Protein AF-A0A093QH34-F1 (afdb_monomer_lite)

Sequence (156 aa):
NEIHIEPLSSGILCSQVDSSHKNSSKRPRKCEDSFHLFHSAFKRQLVSKRAKLHSSPPGPGTRVDQERMTEFKKLQKKLSSLKNCCCKNQKYNVLVTVVHPCHIKEIQVKTRPKSPCKVPVATIVVIDQSETERKVVLWRGAAFWSLTVFPGDVVL

Foldseek 3Di:
DDDDDDDDPDPDDPDDDDDDDDDDDDDDDDDDDDDDDDDDDDPDPPDPPPPPPPDDDPDPDPPPPVVVVVVVVVVVVQADAPVPPDDPPDDGHHKWFWQAWFDKDWDFDPDDDPDTDTKIKIWTWIAHPVRDIDIDIQIHPRNCVSVVHGGGDIDD

Organism: NCBI:txid328815

pLDDT: mean 73.88, std 22.24, range [32.16, 98.38]

InterPro domains:
  IPR029715 Shieldin complex subunit 2 [PTHR14495] (1-156)
  IPR049507 Shieldin complex subunit 2, first OB fold domain [PF21669] (72-156)

Structure (mmCIF, N/CA/C/O backbone):
data_AF-A0A093QH34-F1
#
_entry.id   AF-A0A093QH34-F1
#
loop_
_atom_site.group_PDB
_atom_site.id
_atom_site.type_symbol
_atom_site.label_atom_id
_atom_site.label_alt_id
_atom_site.label_comp_id
_atom_site.label_asym_id
_atom_site.label_entity_id
_atom_site.label_seq_id
_atom_site.pdbx_PDB_ins_code
_atom_site.Cartn_x
_atom_site.Cartn_y
_atom_site.Cartn_z
_atom_site.occupancy
_atom_site.B_iso_or_equiv
_atom_site.auth_seq_id
_atom_site.auth_comp_id
_atom_site.auth_asym_id
_atom_site.auth_atom_id
_atom_site.pdbx_PDB_model_num
ATOM 1 N N . ASN A 1 1 ? 20.720 -47.870 26.901 1.00 45.81 1 ASN A N 1
ATOM 2 C CA . ASN A 1 1 ? 20.160 -47.789 25.535 1.00 45.81 1 ASN A CA 1
ATOM 3 C C . ASN A 1 1 ? 20.404 -46.406 24.984 1.00 45.81 1 ASN A C 1
ATOM 5 O O . ASN A 1 1 ? 19.646 -45.495 25.284 1.00 45.81 1 ASN A O 1
ATOM 9 N N . GLU A 1 2 ? 21.492 -46.254 24.246 1.00 53.03 2 GLU A N 1
ATOM 10 C CA . GLU A 1 2 ? 21.890 -45.004 23.605 1.00 53.03 2 GLU A CA 1
ATOM 11 C C . GLU A 1 2 ? 21.578 -45.140 22.109 1.00 53.03 2 GLU A C 1
ATOM 13 O O . GLU A 1 2 ? 21.923 -46.154 21.503 1.00 53.03 2 GLU A O 1
ATOM 18 N N . ILE A 1 3 ? 20.825 -44.196 21.540 1.00 60.09 3 ILE A N 1
ATOM 19 C CA . ILE A 1 3 ? 20.408 -44.241 20.132 1.00 60.09 3 ILE A CA 1
ATOM 20 C C . ILE A 1 3 ? 21.390 -43.387 19.335 1.00 60.09 3 ILE A C 1
ATOM 22 O O . ILE A 1 3 ? 21.389 -42.164 19.451 1.00 60.09 3 ILE A O 1
ATOM 26 N N . HIS A 1 4 ? 22.216 -44.043 18.525 1.00 48.12 4 HIS A N 1
ATOM 27 C CA . HIS A 1 4 ? 23.130 -43.396 17.590 1.00 48.12 4 HIS A CA 1
ATOM 28 C C . HIS A 1 4 ? 22.410 -43.168 16.253 1.00 48.12 4 HIS A C 1
ATOM 30 O O . HIS A 1 4 ? 21.860 -44.111 15.682 1.00 48.12 4 HIS A O 1
ATOM 36 N N . ILE A 1 5 ? 22.382 -41.926 15.763 1.00 66.25 5 ILE A N 1
ATOM 37 C CA . ILE A 1 5 ? 21.781 -41.576 14.467 1.00 66.25 5 ILE A CA 1
ATOM 38 C C . ILE A 1 5 ? 22.910 -41.200 13.509 1.00 66.25 5 ILE A C 1
ATOM 40 O O . ILE A 1 5 ? 23.519 -40.143 13.655 1.00 66.25 5 ILE A O 1
ATOM 44 N N . GLU A 1 6 ? 23.163 -42.050 12.515 1.00 67.00 6 GLU A N 1
ATOM 45 C CA . GLU A 1 6 ? 24.052 -41.732 11.395 1.00 67.00 6 GLU A CA 1
ATOM 46 C C . GLU A 1 6 ? 23.261 -41.176 10.199 1.00 67.00 6 GLU A C 1
ATOM 48 O O . GLU A 1 6 ? 22.177 -41.678 9.882 1.00 67.00 6 GLU A O 1
ATOM 53 N N . PRO A 1 7 ? 23.783 -40.159 9.492 1.00 58.69 7 PRO A N 1
ATOM 54 C CA . PRO A 1 7 ? 23.168 -39.656 8.275 1.00 58.69 7 PRO A CA 1
ATOM 55 C C . PRO A 1 7 ? 23.494 -40.571 7.085 1.00 58.69 7 PRO A C 1
ATOM 57 O O . PRO A 1 7 ? 24.626 -40.631 6.611 1.00 58.69 7 PRO A O 1
ATOM 60 N N . LEU A 1 8 ? 22.476 -41.252 6.554 1.00 55.50 8 LEU A N 1
ATOM 61 C CA . LEU A 1 8 ? 22.588 -42.040 5.328 1.00 55.50 8 LEU A CA 1
ATOM 62 C C . LEU A 1 8 ? 22.588 -41.104 4.106 1.00 55.50 8 LEU A C 1
ATOM 64 O O . LEU A 1 8 ? 21.532 -40.682 3.628 1.00 55.50 8 LEU A O 1
ATOM 68 N N . SER A 1 9 ? 23.766 -40.768 3.575 1.00 59.84 9 SER A N 1
ATOM 69 C CA . SER A 1 9 ? 23.862 -40.070 2.289 1.00 59.84 9 SER A CA 1
ATOM 70 C C . SER A 1 9 ? 23.565 -41.045 1.146 1.00 59.84 9 SER A C 1
ATOM 72 O O . SER A 1 9 ? 24.442 -41.743 0.640 1.00 59.84 9 SER A O 1
ATOM 74 N N . SER A 1 10 ? 22.310 -41.111 0.719 1.00 60.12 10 SER A N 1
ATOM 75 C CA . SER A 1 10 ? 21.926 -41.735 -0.553 1.00 60.12 10 SER A CA 1
ATOM 76 C C . SER A 1 10 ? 20.918 -40.848 -1.273 1.00 60.12 10 SER A C 1
ATOM 78 O O . SER A 1 10 ? 19.787 -41.232 -1.556 1.00 60.12 10 SER A O 1
ATOM 80 N N . GLY A 1 11 ? 21.339 -39.611 -1.544 1.00 56.09 11 GLY A N 1
ATOM 81 C CA . GLY A 1 11 ? 20.671 -38.741 -2.502 1.00 56.09 11 GLY A CA 1
ATOM 82 C C . GLY A 1 11 ? 21.037 -39.186 -3.913 1.00 56.09 11 GLY A C 1
ATOM 83 O O . GLY A 1 11 ? 22.082 -38.803 -4.431 1.00 56.09 11 GLY A O 1
ATOM 84 N N . ILE A 1 12 ? 20.198 -40.016 -4.531 1.00 55.09 12 ILE A N 1
ATOM 85 C CA . ILE A 1 12 ? 20.321 -40.336 -5.954 1.00 55.09 12 ILE A CA 1
ATOM 86 C C . ILE A 1 12 ? 19.782 -39.129 -6.733 1.00 55.09 12 ILE A C 1
ATOM 88 O O . ILE A 1 12 ? 18.578 -38.879 -6.766 1.00 55.09 12 ILE A O 1
ATOM 92 N N . LEU A 1 13 ? 20.686 -38.356 -7.335 1.00 60.22 13 LEU A N 1
ATOM 93 C CA . LEU A 1 13 ? 20.359 -37.338 -8.331 1.00 60.22 13 LEU A CA 1
ATOM 94 C C . LEU A 1 13 ? 20.036 -38.056 -9.646 1.00 60.22 13 LEU A C 1
ATOM 96 O O . LEU A 1 13 ? 20.929 -38.608 -10.287 1.00 60.22 13 LEU A O 1
ATOM 100 N N . CYS A 1 14 ? 18.766 -38.070 -10.053 1.00 48.47 14 CYS A N 1
ATOM 101 C CA . CYS A 1 14 ? 18.367 -38.626 -11.345 1.00 48.47 14 CYS A CA 1
ATOM 102 C C . CYS A 1 14 ? 18.824 -37.702 -12.485 1.00 48.47 14 CYS A C 1
ATOM 104 O O . CYS A 1 14 ? 18.131 -36.764 -12.871 1.00 48.47 14 CYS A O 1
ATOM 106 N N . SER A 1 15 ? 20.043 -37.990 -12.943 1.00 59.53 15 SER A N 1
ATOM 107 C CA . SER A 1 15 ? 20.656 -37.772 -14.256 1.00 59.53 15 SER A CA 1
ATOM 108 C C . SER A 1 15 ? 19.978 -36.783 -15.211 1.00 59.53 15 SER A C 1
ATOM 110 O O . SER A 1 15 ? 19.012 -37.099 -15.908 1.00 59.53 15 SER A O 1
ATOM 112 N N . GLN A 1 16 ? 20.633 -35.634 -15.344 1.00 55.34 16 GLN A N 1
ATOM 113 C CA . GLN A 1 16 ? 20.835 -34.931 -16.606 1.00 55.34 16 GLN A CA 1
ATOM 114 C C . GLN A 1 16 ? 21.284 -35.931 -17.689 1.00 55.34 16 GLN A C 1
ATOM 116 O O . GLN A 1 16 ? 22.307 -36.594 -17.536 1.00 55.34 16 GLN A O 1
ATOM 121 N N . VAL A 1 17 ? 20.503 -36.075 -18.761 1.00 42.66 17 VAL A N 1
ATOM 122 C CA . VAL A 1 17 ? 20.905 -36.856 -19.938 1.00 42.66 17 VAL A CA 1
ATOM 123 C C . VAL A 1 17 ? 21.516 -35.891 -20.944 1.00 42.66 17 VAL A C 1
ATOM 125 O O . VAL A 1 17 ? 20.807 -35.209 -21.683 1.00 42.66 17 VAL A O 1
ATOM 128 N N . ASP A 1 18 ? 22.846 -35.841 -20.951 1.00 43.53 18 ASP A N 1
ATOM 129 C CA . ASP A 1 18 ? 23.616 -35.357 -22.090 1.00 43.53 18 ASP A CA 1
ATOM 130 C C . ASP A 1 18 ? 23.437 -36.339 -23.254 1.00 43.53 18 ASP A C 1
ATOM 132 O O . ASP A 1 18 ? 23.763 -37.521 -23.151 1.00 43.53 18 ASP A O 1
ATOM 136 N N . SER A 1 19 ? 22.952 -35.845 -24.390 1.00 44.25 19 SER A N 1
ATOM 137 C CA . SER A 1 19 ? 23.141 -36.516 -25.676 1.00 44.25 19 SER A CA 1
ATOM 138 C C . SER A 1 19 ? 23.792 -35.531 -26.639 1.00 44.25 19 SER A C 1
ATOM 140 O O . SER A 1 19 ? 23.179 -34.595 -27.151 1.00 44.25 19 SER A O 1
ATOM 142 N N . SER A 1 20 ? 25.094 -35.722 -26.841 1.00 46.34 20 SER A N 1
ATOM 143 C CA . SER A 1 20 ? 25.865 -35.037 -27.865 1.00 46.34 20 SER A CA 1
ATOM 144 C C . SER A 1 20 ? 25.759 -35.826 -29.167 1.00 46.34 20 SER A C 1
ATOM 146 O O . SER A 1 20 ? 26.388 -36.861 -29.330 1.00 46.34 20 SER A O 1
ATOM 148 N N . HIS A 1 21 ? 24.997 -35.321 -30.136 1.00 43.19 21 HIS A N 1
ATOM 149 C CA . HIS A 1 21 ? 25.173 -35.719 -31.531 1.00 43.19 21 HIS A CA 1
ATOM 150 C C . HIS A 1 21 ? 25.061 -34.500 -32.446 1.00 43.19 21 HIS A C 1
ATOM 152 O O . HIS A 1 21 ? 24.014 -33.874 -32.597 1.00 43.19 21 HIS A O 1
ATOM 158 N N . LYS A 1 22 ? 26.207 -34.162 -33.046 1.00 44.47 22 LYS A N 1
ATOM 159 C CA . LYS A 1 22 ? 26.340 -33.255 -34.186 1.00 44.47 22 LYS A CA 1
ATOM 160 C C . LYS A 1 22 ? 25.452 -33.752 -35.326 1.00 44.47 22 LYS A C 1
ATOM 162 O O . LYS A 1 22 ? 25.569 -34.915 -35.685 1.00 44.47 22 LYS A O 1
ATOM 167 N N . ASN A 1 23 ? 24.662 -32.859 -35.924 1.00 40.25 23 ASN A N 1
ATOM 168 C CA . ASN A 1 23 ? 24.480 -32.759 -37.375 1.00 40.25 23 ASN A CA 1
ATOM 169 C C . ASN A 1 23 ? 23.800 -31.430 -37.735 1.00 40.25 23 ASN A C 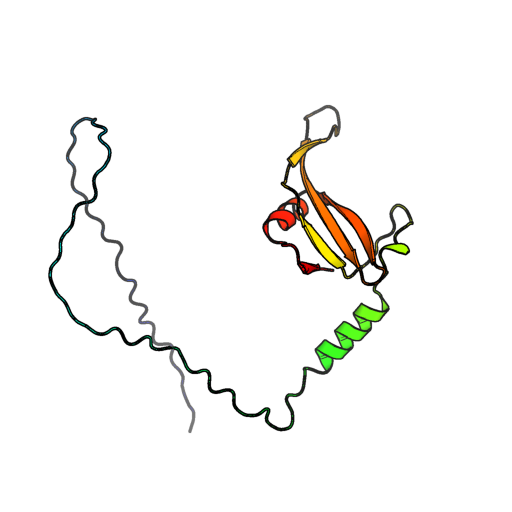1
ATOM 171 O O . ASN A 1 23 ? 22.786 -31.041 -37.163 1.00 40.25 23 ASN A O 1
ATOM 175 N N . SER A 1 24 ? 24.400 -30.717 -38.687 1.00 43.72 24 SER A N 1
ATOM 176 C CA . SER A 1 24 ? 23.869 -29.493 -39.284 1.00 43.72 24 SER A CA 1
ATOM 177 C C . SER A 1 24 ? 22.832 -29.814 -40.362 1.00 43.72 24 SER A C 1
ATOM 179 O O . SER A 1 24 ? 23.119 -30.670 -41.191 1.00 43.72 24 SER A O 1
ATOM 181 N N . SER A 1 25 ? 21.727 -29.061 -40.447 1.00 37.62 25 SER A N 1
ATOM 182 C CA . SER A 1 25 ? 21.146 -28.587 -41.723 1.00 37.62 25 SER A CA 1
ATOM 183 C C . SER A 1 25 ? 19.871 -27.737 -41.514 1.00 37.62 25 SER A C 1
ATOM 185 O O . SER A 1 25 ? 18.873 -28.217 -40.998 1.00 37.62 25 SER A O 1
ATOM 187 N N . LYS A 1 26 ? 19.965 -26.461 -41.922 1.00 39.25 26 LYS A N 1
ATOM 188 C CA . LYS A 1 26 ? 19.002 -25.540 -42.586 1.00 39.25 26 LYS A CA 1
ATOM 189 C C . LYS A 1 26 ? 17.481 -25.528 -42.221 1.00 39.25 26 LYS A C 1
ATOM 191 O O . LYS A 1 26 ? 16.763 -26.504 -42.368 1.00 39.25 26 LYS A O 1
ATOM 196 N N . ARG A 1 27 ? 17.009 -24.310 -41.872 1.00 38.12 27 ARG A N 1
ATOM 197 C CA . ARG A 1 27 ? 15.622 -23.748 -41.745 1.00 38.12 27 ARG A CA 1
ATOM 198 C C . ARG A 1 27 ? 14.728 -23.943 -43.007 1.00 38.12 27 ARG A C 1
ATOM 200 O O . ARG A 1 27 ? 15.299 -24.287 -44.038 1.00 38.12 27 ARG A O 1
ATOM 207 N N . PRO A 1 28 ? 13.456 -23.446 -43.090 1.00 47.19 28 PRO A N 1
ATOM 208 C CA . PRO A 1 28 ? 12.334 -23.264 -42.126 1.00 47.19 28 PRO A CA 1
ATOM 209 C C . PRO A 1 28 ? 10.956 -23.752 -42.682 1.00 47.19 28 PRO A C 1
ATOM 211 O O . PRO A 1 28 ? 10.738 -23.688 -43.888 1.00 47.19 28 PRO A O 1
ATOM 214 N N . ARG A 1 29 ? 9.946 -24.072 -41.850 1.00 38.81 29 ARG A N 1
ATOM 215 C CA . ARG A 1 29 ? 8.514 -24.021 -42.259 1.00 38.81 29 ARG A CA 1
ATOM 216 C C . ARG A 1 29 ? 7.581 -23.782 -41.055 1.00 38.81 29 ARG A C 1
ATOM 218 O O . ARG A 1 29 ? 7.667 -24.491 -40.061 1.00 38.81 29 ARG A O 1
ATOM 225 N N . LYS A 1 30 ? 6.688 -22.788 -41.176 1.00 40.44 30 LYS A N 1
ATOM 226 C CA . LYS A 1 30 ? 5.434 -22.646 -40.408 1.00 40.44 30 LYS A CA 1
ATOM 227 C C . LYS A 1 30 ? 4.389 -23.620 -40.974 1.00 40.44 30 LYS A C 1
ATOM 229 O O . LYS A 1 30 ? 4.3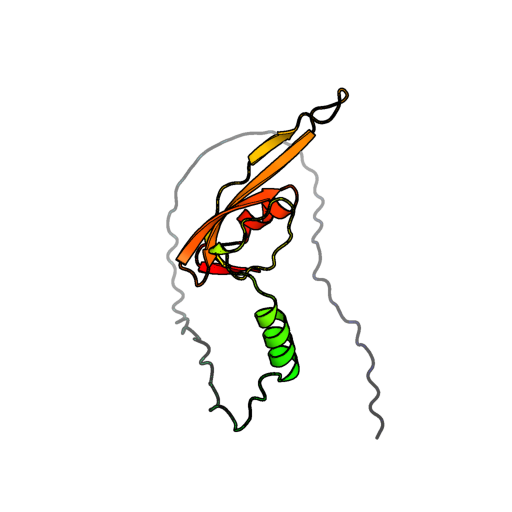22 -23.731 -42.195 1.00 40.44 30 LYS A O 1
ATOM 234 N N . CYS A 1 31 ? 3.533 -24.197 -40.129 1.00 32.16 31 CYS A N 1
ATOM 235 C CA . CYS A 1 31 ? 2.127 -24.483 -40.450 1.00 32.16 31 CYS A CA 1
ATOM 236 C C . CYS A 1 31 ? 1.358 -24.781 -39.154 1.00 32.16 31 CYS A C 1
ATOM 238 O O . CYS A 1 31 ? 1.836 -25.540 -38.316 1.00 32.16 31 CYS A O 1
ATOM 240 N N . GLU A 1 32 ? 0.213 -24.127 -38.999 1.00 38.16 32 GLU A N 1
ATOM 241 C CA . GLU A 1 32 ? -0.747 -24.271 -37.907 1.00 38.16 32 GLU A CA 1
ATOM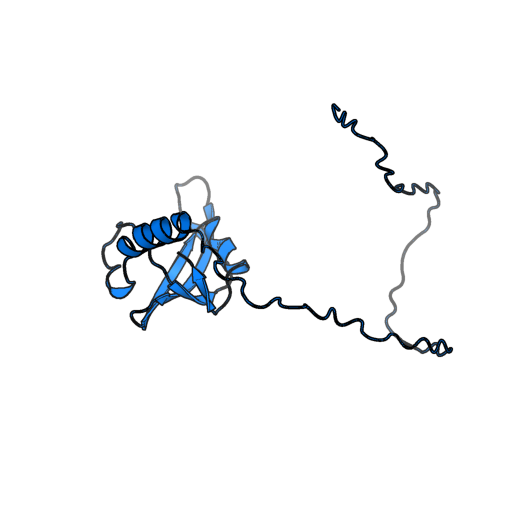 242 C C . GLU A 1 32 ? -1.613 -25.535 -38.044 1.00 38.16 32 GLU A C 1
ATOM 244 O O . GLU A 1 32 ? -1.806 -26.041 -39.146 1.00 38.16 32 GLU A O 1
ATOM 249 N N . ASP A 1 33 ? -2.134 -25.948 -36.885 1.00 34.12 33 ASP A N 1
ATOM 250 C CA . ASP A 1 33 ? -3.477 -26.479 -36.613 1.00 34.12 33 ASP A CA 1
ATOM 251 C C . ASP A 1 33 ? -3.946 -27.796 -37.271 1.00 34.12 33 ASP A C 1
ATOM 253 O O . ASP A 1 33 ? -4.197 -27.901 -38.468 1.00 34.12 33 ASP A O 1
ATOM 257 N N . SER A 1 34 ? -4.144 -28.821 -36.439 1.00 36.28 34 SER A N 1
ATOM 258 C CA . SER A 1 34 ? -5.444 -29.500 -36.308 1.00 36.28 34 SER A CA 1
ATOM 259 C C . SER A 1 34 ? -5.347 -30.655 -35.309 1.00 36.28 34 SER A C 1
ATOM 261 O O . SER A 1 34 ? -4.494 -31.542 -35.387 1.00 36.28 34 SER A O 1
ATOM 263 N N . PHE A 1 35 ? -6.251 -30.631 -34.336 1.00 43.25 35 PHE A N 1
ATOM 264 C CA . PHE A 1 35 ? -6.464 -31.695 -33.368 1.00 43.25 35 PHE A CA 1
ATOM 265 C C . PHE A 1 35 ? -7.394 -32.754 -33.961 1.00 43.25 35 PHE A C 1
ATOM 267 O O . PHE A 1 35 ? -8.585 -32.497 -34.116 1.00 43.25 35 PHE A O 1
ATOM 274 N N . HIS A 1 36 ? -6.894 -33.970 -34.195 1.00 35.16 36 HIS A N 1
ATOM 275 C CA . HIS A 1 36 ? -7.750 -35.132 -34.432 1.00 35.16 36 HIS A CA 1
ATOM 276 C C . HIS A 1 36 ? -7.263 -36.368 -33.664 1.00 35.16 36 HIS A C 1
ATOM 278 O O . HIS A 1 36 ? -6.289 -37.021 -34.014 1.00 35.16 36 HIS A O 1
ATOM 284 N N . LEU A 1 37 ? -8.000 -36.643 -32.585 1.00 41.47 37 LEU A N 1
ATOM 285 C CA . LEU A 1 37 ? -8.642 -37.927 -32.295 1.00 41.47 37 LEU A CA 1
ATOM 286 C C . LEU A 1 37 ? -7.786 -39.198 -32.444 1.00 41.47 37 LEU A C 1
ATOM 288 O O . LEU A 1 37 ? -7.756 -39.824 -33.498 1.00 41.47 37 LEU A O 1
ATOM 292 N N . PHE A 1 38 ? -7.288 -39.694 -31.309 1.00 38.00 38 PHE A N 1
ATOM 293 C CA . PHE A 1 38 ? -7.142 -41.133 -31.093 1.00 38.00 38 PHE A CA 1
ATOM 294 C C . PHE A 1 38 ? -8.031 -41.560 -29.921 1.00 38.00 38 PHE A C 1
ATOM 296 O O . PHE A 1 38 ? -7.738 -41.295 -28.757 1.00 38.00 38 PHE A O 1
ATOM 303 N N . HIS A 1 39 ? 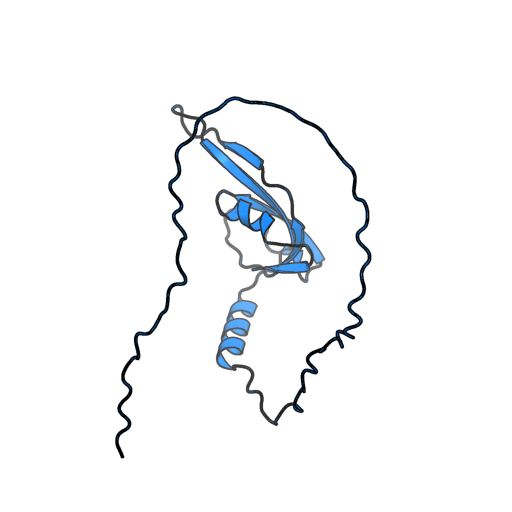-9.138 -42.226 -30.248 1.00 38.69 39 HIS A N 1
ATOM 304 C CA . HIS A 1 39 ? -9.880 -43.069 -29.317 1.00 38.69 39 HIS A CA 1
ATOM 305 C C . HIS A 1 39 ? -9.199 -44.439 -29.255 1.00 38.69 39 HIS A C 1
ATOM 307 O O . HIS A 1 39 ? -9.104 -45.120 -30.271 1.00 38.69 39 HIS A O 1
ATOM 313 N N . SER A 1 40 ? -8.797 -44.886 -28.066 1.00 39.47 40 SER A N 1
ATOM 314 C CA . SER A 1 40 ? -8.753 -46.316 -27.749 1.00 39.47 40 SER A CA 1
ATOM 315 C C . SER A 1 40 ? -8.776 -46.530 -26.238 1.00 39.47 40 SER A C 1
ATOM 317 O O . SER A 1 40 ? -8.173 -45.791 -25.463 1.00 39.47 40 SER A O 1
ATOM 319 N N . ALA A 1 41 ? -9.574 -47.509 -25.834 1.00 45.22 41 ALA A N 1
ATOM 320 C CA . ALA A 1 41 ? -10.119 -47.703 -24.507 1.00 45.22 41 ALA A CA 1
ATOM 321 C C . ALA A 1 41 ? -9.079 -48.097 -23.451 1.00 45.22 41 ALA A C 1
ATOM 323 O O . ALA A 1 41 ? -8.485 -49.167 -23.511 1.00 45.22 41 ALA A O 1
ATOM 324 N N . PHE A 1 42 ? -9.014 -47.316 -22.374 1.00 34.66 42 PHE A N 1
ATOM 325 C CA . PHE A 1 42 ? -8.740 -47.858 -21.047 1.00 34.66 42 PHE A CA 1
ATOM 326 C C . PHE A 1 42 ? -9.794 -47.323 -20.082 1.00 34.66 42 PHE A C 1
ATOM 328 O O . PHE A 1 42 ? -9.664 -46.250 -19.496 1.00 34.66 42 PHE A O 1
ATOM 335 N N . LYS A 1 43 ? -10.864 -48.108 -19.902 1.00 46.44 43 LYS A N 1
ATOM 336 C CA . LYS A 1 43 ? -11.705 -48.030 -18.707 1.00 46.44 43 LYS A CA 1
ATOM 337 C C . LYS A 1 43 ? -10.815 -48.337 -17.500 1.00 46.44 43 LYS A C 1
ATOM 339 O O . LYS A 1 43 ? -10.633 -49.491 -17.126 1.00 46.44 43 LYS A O 1
ATOM 344 N N . ARG A 1 44 ? -10.264 -47.302 -16.876 1.00 41.50 44 ARG A N 1
ATOM 345 C CA . ARG A 1 44 ? -9.881 -47.339 -15.467 1.00 41.50 44 ARG A CA 1
ATOM 346 C C . ARG A 1 44 ? -10.604 -46.195 -14.788 1.00 41.50 44 ARG A C 1
ATOM 348 O O . ARG A 1 44 ? -10.287 -45.028 -14.975 1.00 41.50 44 ARG A O 1
ATOM 355 N N . GLN A 1 45 ? -11.636 -46.582 -14.054 1.00 46.72 45 GLN A N 1
ATOM 356 C CA . GLN A 1 45 ? -12.375 -45.762 -13.114 1.00 46.72 45 GLN A CA 1
ATOM 357 C C . GLN A 1 45 ? -11.378 -45.112 -12.143 1.00 46.72 45 GLN A C 1
ATOM 359 O O . GLN A 1 45 ? -10.968 -45.715 -11.154 1.00 46.72 45 GLN A O 1
ATOM 364 N N . LEU A 1 46 ? -10.941 -43.890 -12.452 1.00 46.12 46 LEU A N 1
ATOM 365 C CA . LEU A 1 46 ? -10.215 -43.037 -11.519 1.00 46.12 46 LEU A CA 1
ATOM 366 C C . LEU A 1 46 ? -11.242 -42.509 -10.524 1.00 46.12 46 LEU A C 1
ATOM 368 O O . LEU A 1 46 ? -11.852 -41.457 -10.699 1.00 46.12 46 LEU A O 1
ATOM 372 N N . VAL A 1 47 ? -11.473 -43.309 -9.487 1.00 44.69 47 VAL A N 1
ATOM 373 C CA . VAL A 1 47 ? -12.158 -42.864 -8.282 1.00 44.69 47 VAL A CA 1
ATOM 374 C C . VAL A 1 47 ? -11.366 -41.670 -7.758 1.00 44.69 47 VAL A C 1
ATOM 376 O O . VAL A 1 47 ? -10.206 -41.810 -7.370 1.00 44.69 47 VAL A O 1
ATOM 379 N N . SER A 1 48 ? -11.984 -40.491 -7.783 1.00 55.84 48 SER A N 1
ATOM 380 C CA . SER A 1 48 ? -11.504 -39.318 -7.061 1.00 55.84 48 SER A CA 1
ATOM 381 C C . SER A 1 48 ? -11.259 -39.725 -5.609 1.00 55.84 48 SER A C 1
ATOM 383 O O . SER A 1 48 ? -12.198 -39.909 -4.832 1.00 55.84 48 SER A O 1
ATOM 385 N N . LYS A 1 49 ? -9.991 -39.900 -5.222 1.00 59.91 49 LYS A N 1
ATOM 386 C CA . LYS A 1 49 ? -9.618 -39.939 -3.809 1.00 59.91 49 LYS A CA 1
ATOM 387 C C . LYS A 1 49 ? -9.673 -38.506 -3.297 1.00 59.91 49 LYS A C 1
ATOM 389 O O . LYS A 1 49 ? -8.653 -37.843 -3.142 1.00 59.91 49 LYS A O 1
ATOM 394 N N . ARG A 1 50 ? -10.887 -38.021 -3.030 1.00 61.34 50 ARG A N 1
ATOM 395 C CA . ARG A 1 50 ? -11.082 -36.872 -2.148 1.00 61.34 50 ARG A CA 1
ATOM 396 C C . ARG A 1 50 ? -10.494 -37.269 -0.798 1.00 61.34 50 ARG A C 1
ATOM 398 O O . ARG A 1 50 ? -11.029 -38.155 -0.134 1.00 61.34 50 ARG A O 1
ATOM 405 N N . ALA A 1 51 ? -9.376 -36.655 -0.417 1.00 57.50 51 ALA A N 1
ATOM 406 C CA . ALA A 1 51 ? -8.840 -36.804 0.925 1.00 57.50 51 ALA A CA 1
ATOM 407 C C . ALA A 1 51 ? -9.914 -36.313 1.904 1.00 57.50 51 ALA A C 1
ATOM 409 O O . ALA A 1 51 ? -10.241 -35.127 1.960 1.00 57.50 51 ALA A O 1
ATOM 410 N N . LYS A 1 52 ? -10.534 -37.252 2.618 1.00 59.44 52 LYS A N 1
ATOM 411 C CA . LYS A 1 52 ? -11.462 -36.950 3.700 1.00 59.44 52 LYS A CA 1
ATOM 412 C C . LYS A 1 52 ? -10.596 -36.464 4.858 1.00 59.44 52 LYS A C 1
ATOM 414 O O . LYS A 1 52 ? -9.994 -37.276 5.553 1.00 59.44 52 LYS A O 1
ATOM 419 N N . LEU A 1 53 ? -10.465 -35.146 5.007 1.00 59.00 53 LEU A N 1
ATOM 420 C CA . LEU A 1 53 ? -9.883 -34.563 6.210 1.00 59.00 53 LEU A CA 1
ATOM 421 C C . LEU A 1 53 ? -10.780 -34.971 7.374 1.00 59.00 53 LEU A C 1
ATOM 423 O O . LEU A 1 53 ? -11.922 -34.526 7.485 1.00 59.00 53 LEU A O 1
ATOM 427 N N . HIS A 1 54 ? -10.280 -35.883 8.197 1.00 49.84 54 HIS A N 1
ATOM 428 C CA . HIS A 1 54 ? -10.910 -36.217 9.456 1.00 49.84 54 HIS A CA 1
ATOM 429 C C . HIS A 1 54 ? -10.587 -35.063 10.405 1.00 49.84 54 HIS A C 1
ATOM 431 O O . HIS A 1 54 ? -9.492 -34.992 10.955 1.00 49.84 54 HIS A O 1
ATOM 437 N N . SER A 1 55 ? -11.503 -34.106 10.545 1.00 59.97 55 SER A N 1
ATOM 438 C CA . SER A 1 55 ? -11.422 -33.158 11.650 1.00 59.97 55 SER A CA 1
ATOM 439 C C . SER A 1 55 ? -11.704 -33.940 12.928 1.00 59.97 55 SER A C 1
ATOM 441 O O . SER A 1 55 ? -12.830 -34.394 13.147 1.00 59.97 55 SER A O 1
ATOM 443 N N . SER A 1 56 ? -10.686 -34.143 13.758 1.00 63.88 56 SER A N 1
ATOM 444 C CA . SER A 1 56 ? -10.901 -34.516 15.153 1.00 63.88 56 SER A CA 1
ATOM 445 C C . SER A 1 56 ? -11.750 -33.419 15.813 1.00 63.88 56 SER A C 1
ATOM 447 O O . SER A 1 56 ? -11.563 -32.243 15.483 1.00 63.88 56 SER A O 1
ATOM 449 N N . PRO A 1 57 ? -12.663 -33.754 16.741 1.00 62.59 57 PRO A N 1
ATOM 450 C CA . PRO A 1 57 ? -13.293 -32.748 17.587 1.00 62.59 57 PRO A CA 1
ATOM 451 C C . PRO A 1 57 ? -12.203 -31.882 18.234 1.00 62.59 57 PRO A C 1
ATOM 453 O O . PRO A 1 57 ? -11.144 -32.429 18.565 1.00 62.59 57 PRO A O 1
ATOM 456 N N . PRO A 1 58 ? -12.419 -30.568 18.423 1.00 57.25 58 PRO A N 1
ATOM 457 C CA . PRO A 1 58 ? -11.483 -29.743 19.168 1.00 57.25 58 PRO A CA 1
ATOM 458 C C . PRO A 1 58 ? -11.254 -30.399 20.530 1.00 57.25 58 PRO A C 1
ATOM 460 O O . PRO A 1 58 ? -12.163 -30.465 21.357 1.00 57.25 58 PRO A O 1
ATOM 463 N N . GLY A 1 59 ? -10.058 -30.950 20.741 1.00 60.25 59 GLY A N 1
ATOM 464 C CA . GLY A 1 59 ? -9.661 -31.424 22.057 1.00 60.25 59 GLY A CA 1
ATOM 465 C C . GLY A 1 59 ? -9.739 -30.251 23.039 1.00 60.25 59 GLY A C 1
ATOM 466 O O . GLY A 1 59 ? -9.507 -29.105 22.633 1.00 60.25 59 GLY A O 1
ATOM 467 N N . PRO A 1 60 ? -10.081 -30.487 24.315 1.00 60.56 60 PRO A N 1
ATOM 468 C CA . PRO A 1 60 ? -10.149 -29.418 25.297 1.00 60.56 60 PRO A CA 1
ATOM 469 C C . PRO A 1 60 ? -8.754 -28.803 25.450 1.00 60.56 60 PRO A C 1
ATOM 471 O O . PRO A 1 60 ? -7.855 -29.398 26.037 1.00 60.56 60 PRO A O 1
ATOM 474 N N . GLY A 1 61 ? -8.572 -27.611 24.882 1.00 56.62 61 GLY A N 1
ATOM 475 C CA . GLY A 1 61 ? -7.353 -26.825 25.026 1.00 56.62 61 GLY A CA 1
ATOM 476 C C . GLY A 1 61 ? -6.457 -26.785 23.794 1.00 56.62 61 GLY A C 1
ATOM 477 O O . GLY A 1 61 ? -5.257 -27.035 23.897 1.00 56.62 61 GLY A O 1
ATOM 478 N N . THR A 1 62 ? -6.973 -26.341 22.644 1.00 59.19 62 THR A N 1
ATOM 479 C CA . THR A 1 62 ? -6.111 -25.579 21.732 1.00 59.19 62 THR A CA 1
ATOM 480 C C . THR A 1 62 ? -5.698 -24.318 22.488 1.00 59.19 62 THR A C 1
ATOM 482 O O . THR A 1 62 ? -6.447 -23.343 22.547 1.00 59.19 62 THR A O 1
ATOM 485 N N . ARG A 1 63 ? -4.539 -24.350 23.156 1.00 63.44 63 ARG A N 1
ATOM 486 C CA . ARG A 1 63 ? -3.913 -23.138 23.684 1.00 63.44 63 ARG A CA 1
ATOM 487 C C . ARG A 1 63 ? -3.553 -22.292 22.472 1.00 63.44 63 ARG A C 1
ATOM 489 O O . ARG A 1 63 ? -2.504 -22.482 21.867 1.00 63.44 63 ARG A O 1
ATOM 496 N N . VAL A 1 64 ? -4.476 -21.418 22.070 1.00 63.62 64 VAL A N 1
ATOM 497 C CA . VAL A 1 64 ? -4.169 -20.286 21.197 1.00 63.62 64 VAL A CA 1
ATOM 498 C C . VAL A 1 64 ? -2.955 -19.630 21.827 1.00 63.62 64 VAL A C 1
ATOM 500 O O . VAL A 1 64 ? -3.007 -19.294 23.009 1.00 63.62 64 VAL A O 1
ATOM 503 N N . ASP A 1 65 ? -1.860 -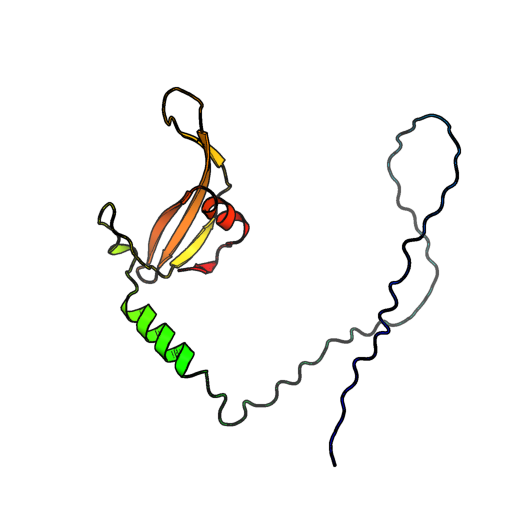19.568 21.076 1.00 72.94 65 ASP A N 1
ATOM 504 C CA . ASP A 1 65 ? -0.566 -19.104 21.555 1.00 72.94 65 ASP A CA 1
ATOM 505 C C . ASP A 1 65 ? -0.721 -17.745 22.249 1.00 72.94 65 ASP A C 1
ATOM 507 O O . ASP A 1 65 ? -0.917 -16.698 21.621 1.00 72.94 65 ASP A O 1
ATOM 511 N N . GLN A 1 66 ? -0.756 -17.803 23.579 1.00 70.62 66 GLN A N 1
ATOM 512 C CA . GLN A 1 66 ? -1.183 -16.701 24.427 1.00 70.62 66 GLN A CA 1
ATOM 513 C C . GLN A 1 66 ? -0.191 -15.542 24.325 1.00 70.62 66 GLN A C 1
ATOM 515 O O . GLN A 1 66 ? -0.590 -14.382 24.413 1.00 70.62 66 GLN A O 1
ATOM 520 N N . GLU A 1 67 ? 1.077 -15.854 24.055 1.00 72.88 67 GLU A N 1
ATOM 521 C CA . GLU A 1 67 ? 2.145 -14.891 23.826 1.00 72.88 67 GLU A CA 1
ATOM 522 C C . GLU A 1 67 ? 1.893 -14.086 22.546 1.00 72.88 67 GLU A C 1
ATOM 524 O O . GLU A 1 67 ? 1.717 -12.865 22.628 1.00 72.88 67 GLU A O 1
ATOM 529 N N . ARG A 1 68 ? 1.704 -14.755 21.396 1.00 75.19 68 ARG A N 1
ATOM 530 C CA . ARG A 1 68 ? 1.335 -14.092 20.126 1.00 75.19 68 ARG A CA 1
ATOM 531 C C . ARG A 1 68 ? 0.073 -13.241 20.253 1.00 75.19 68 ARG A C 1
ATOM 533 O O . ARG A 1 68 ? -0.007 -12.139 19.706 1.00 75.19 68 ARG A O 1
ATOM 540 N N . MET A 1 69 ? -0.912 -13.712 21.017 1.00 73.69 69 MET A N 1
ATOM 541 C CA . MET A 1 69 ? -2.146 -12.964 21.257 1.00 73.69 69 MET A CA 1
ATOM 542 C C . MET A 1 69 ? -1.903 -11.693 22.092 1.00 73.69 69 MET A C 1
ATOM 544 O O . MET A 1 69 ? -2.552 -10.669 21.864 1.00 73.69 69 MET A O 1
ATOM 548 N N . THR A 1 70 ? -0.967 -11.719 23.049 1.00 75.75 70 THR A N 1
ATOM 549 C CA . THR A 1 70 ? -0.591 -10.525 23.828 1.00 75.75 70 THR A CA 1
ATOM 550 C C . THR A 1 70 ? 0.220 -9.518 23.019 1.00 75.75 70 THR A C 1
ATOM 552 O O . THR A 1 70 ? -0.019 -8.316 23.156 1.00 75.75 70 THR A O 1
ATOM 555 N N . GLU A 1 71 ? 1.125 -9.970 22.150 1.00 75.62 71 GLU A N 1
ATOM 556 C CA . GLU A 1 71 ? 1.875 -9.095 21.242 1.00 75.62 71 GLU A CA 1
ATOM 557 C C . GLU A 1 71 ? 0.949 -8.390 20.255 1.00 75.62 71 GLU A C 1
ATOM 559 O O . GLU A 1 71 ? 1.014 -7.167 20.109 1.00 75.62 71 GLU A O 1
ATOM 564 N N . PHE A 1 72 ? 0.010 -9.131 19.663 1.00 72.38 72 PHE A N 1
ATOM 565 C CA . PHE A 1 72 ? -0.992 -8.549 18.780 1.00 72.38 72 PHE A CA 1
ATOM 566 C C . PHE A 1 72 ? -1.859 -7.517 19.510 1.00 72.38 72 PHE A C 1
ATOM 568 O O . PHE A 1 72 ? -2.087 -6.428 18.993 1.00 72.38 72 PHE A O 1
ATOM 575 N N . LYS A 1 73 ? -2.270 -7.789 20.756 1.00 76.06 73 LYS A N 1
ATOM 576 C CA . LYS A 1 73 ? -2.997 -6.809 21.584 1.00 76.06 73 LYS A CA 1
ATOM 577 C C . LYS A 1 73 ? -2.166 -5.558 21.888 1.00 76.06 73 LYS A C 1
ATOM 579 O O . LYS A 1 73 ? -2.723 -4.461 21.942 1.00 76.06 73 LYS A O 1
ATOM 584 N N . LYS A 1 74 ? -0.848 -5.685 22.090 1.00 77.62 74 LYS A N 1
ATOM 585 C CA . LYS A 1 74 ? 0.057 -4.532 22.260 1.00 77.62 74 LYS A CA 1
ATOM 586 C C . LYS A 1 74 ? 0.168 -3.718 20.966 1.00 77.62 74 LYS A C 1
ATOM 588 O O . LYS A 1 74 ? 0.096 -2.493 21.025 1.00 77.62 74 LYS A O 1
ATOM 593 N N . LEU A 1 75 ? 0.284 -4.386 19.818 1.00 72.38 75 LEU A N 1
ATOM 594 C CA . LEU A 1 75 ? 0.280 -3.761 18.491 1.00 72.38 75 LEU A CA 1
ATOM 595 C C . LEU A 1 75 ? -1.040 -3.043 18.213 1.00 72.38 75 LEU A C 1
ATOM 597 O O . LEU A 1 75 ? -1.019 -1.879 17.825 1.00 72.38 75 LEU A O 1
ATOM 601 N N . GLN A 1 76 ? -2.172 -3.688 18.503 1.00 70.69 76 GLN A N 1
ATOM 602 C CA . GLN A 1 76 ? -3.515 -3.147 18.302 1.00 70.69 76 GLN A CA 1
ATOM 603 C C . GLN A 1 76 ? -3.724 -1.826 19.052 1.00 70.69 76 GLN A C 1
ATOM 605 O O . GLN A 1 76 ? -4.310 -0.897 18.505 1.00 70.69 76 GLN A O 1
ATOM 610 N N . LYS A 1 77 ? -3.169 -1.693 20.266 1.00 72.06 77 LYS A N 1
ATOM 611 C CA . LYS A 1 77 ? -3.199 -0.437 21.041 1.00 72.06 77 LYS A CA 1
ATOM 612 C C . LYS A 1 77 ? -2.422 0.715 20.392 1.00 72.06 77 LYS A C 1
ATOM 614 O O . LYS A 1 77 ? -2.631 1.863 20.767 1.00 72.06 77 LYS A O 1
ATOM 619 N N . LYS A 1 78 ? -1.522 0.427 19.448 1.00 84.31 78 LYS A N 1
ATOM 620 C CA . LYS A 1 78 ? -0.694 1.414 18.736 1.00 84.31 78 LYS A CA 1
ATOM 621 C C . LYS A 1 78 ? -1.213 1.718 17.323 1.00 84.31 78 LYS A C 1
ATOM 623 O O . LYS A 1 78 ? -0.653 2.583 16.648 1.00 84.31 78 LYS A O 1
ATOM 628 N N . LEU A 1 79 ? -2.254 1.022 16.862 1.00 93.00 79 LEU A N 1
ATOM 629 C CA . LEU A 1 79 ? -2.815 1.241 15.533 1.00 93.00 79 LEU A CA 1
ATOM 630 C C . LEU A 1 79 ? -3.595 2.551 15.488 1.00 93.00 79 LEU A C 1
ATOM 632 O O . LEU A 1 79 ? -4.437 2.837 16.337 1.00 93.00 79 LEU A O 1
ATOM 636 N N . SER A 1 80 ? -3.306 3.349 14.470 1.00 94.88 80 SER A N 1
ATOM 637 C CA . SER A 1 80 ? -4.081 4.537 14.134 1.00 94.88 80 SER A CA 1
ATOM 638 C C . SER A 1 80 ? -5.168 4.166 13.132 1.00 94.88 80 SER A C 1
ATOM 640 O O . SER A 1 80 ? -4.967 3.288 12.301 1.00 94.88 80 SER A O 1
ATOM 642 N N . SER A 1 81 ? -6.310 4.847 13.195 1.00 94.81 81 SER A N 1
ATOM 643 C CA . SER A 1 81 ? -7.333 4.778 12.146 1.00 94.81 81 SER A CA 1
ATOM 644 C C . SER A 1 81 ? -7.000 5.754 11.011 1.00 94.81 81 SER A C 1
ATOM 646 O O . SER A 1 81 ? -6.473 6.841 11.272 1.00 94.81 81 SER A O 1
ATOM 648 N N . LEU A 1 82 ? -7.346 5.404 9.768 1.00 95.81 82 LEU A N 1
ATOM 649 C CA . LEU A 1 82 ? -7.092 6.197 8.558 1.00 95.81 82 LEU A CA 1
ATOM 650 C C . LEU A 1 82 ? -7.657 7.616 8.636 1.00 95.81 82 LEU A C 1
ATOM 652 O O . LEU A 1 82 ? -7.039 8.550 8.112 1.00 95.81 82 LEU A O 1
ATOM 656 N N . LYS A 1 83 ? -8.801 7.817 9.304 1.00 95.25 83 LYS A N 1
ATOM 657 C CA . LYS A 1 83 ? -9.379 9.159 9.489 1.00 95.25 83 LYS A CA 1
ATOM 658 C C . LYS A 1 83 ? -8.465 10.104 10.281 1.00 95.25 83 LYS A C 1
ATOM 660 O O . LYS A 1 83 ? -8.505 11.310 10.061 1.00 95.25 83 LYS A O 1
ATOM 665 N N . ASN A 1 84 ? -7.594 9.557 11.134 1.00 94.31 84 ASN A N 1
ATOM 666 C CA . ASN A 1 84 ? -6.672 10.313 11.986 1.00 94.31 84 ASN A CA 1
ATOM 667 C C . ASN A 1 84 ? -5.276 10.504 11.355 1.00 94.31 84 ASN A C 1
ATOM 669 O O . ASN A 1 84 ? -4.423 11.183 11.928 1.00 94.31 84 ASN A O 1
ATOM 673 N N . CYS A 1 85 ? -5.015 9.926 10.179 1.00 93.88 85 CYS A N 1
ATOM 674 C CA . CYS A 1 85 ? -3.741 10.053 9.465 1.00 93.88 85 CYS A CA 1
ATOM 675 C C . CYS A 1 85 ? -3.666 11.364 8.660 1.00 93.88 85 CYS A C 1
ATOM 677 O O . CYS A 1 85 ? -3.633 11.351 7.430 1.00 93.88 85 CYS A O 1
ATOM 679 N N . CYS A 1 86 ? -3.679 12.508 9.347 1.00 92.19 86 CYS A N 1
ATOM 680 C CA . CYS A 1 86 ? -3.750 13.836 8.723 1.00 92.19 86 CYS A CA 1
ATOM 681 C C . CYS A 1 86 ? -2.440 14.641 8.775 1.00 92.19 86 CYS A C 1
ATOM 683 O O . CYS A 1 86 ? -2.276 15.592 8.006 1.00 92.19 86 CYS A O 1
ATOM 685 N N . CYS A 1 87 ? -1.492 14.278 9.644 1.00 93.69 87 CYS A N 1
ATOM 686 C CA . CYS A 1 87 ? -0.268 15.054 9.824 1.00 93.69 87 CYS A CA 1
ATOM 687 C C . CYS A 1 87 ? 0.772 14.718 8.750 1.00 93.69 87 CYS A C 1
ATOM 689 O O . CYS A 1 87 ? 1.124 13.557 8.528 1.00 93.69 87 CYS A O 1
ATOM 691 N N . LYS A 1 88 ? 1.328 15.754 8.113 1.00 93.94 88 LYS A N 1
ATOM 692 C CA . LYS A 1 88 ? 2.445 15.605 7.170 1.00 93.94 88 LYS A CA 1
ATOM 693 C C . LYS A 1 88 ? 3.682 15.068 7.897 1.00 93.94 88 LYS A C 1
ATOM 695 O O . LYS A 1 88 ? 3.963 15.478 9.017 1.00 93.94 88 LYS A O 1
ATOM 700 N N . ASN A 1 89 ? 4.438 14.192 7.234 1.00 92.31 89 ASN A N 1
ATOM 701 C CA . ASN A 1 89 ? 5.700 13.603 7.717 1.00 92.31 89 ASN A CA 1
ATOM 702 C C . ASN A 1 89 ? 5.605 12.766 9.008 1.00 92.31 89 ASN A C 1
ATOM 704 O O . ASN A 1 89 ? 6.629 12.290 9.498 1.00 92.31 89 ASN A O 1
ATOM 708 N N . GLN A 1 90 ? 4.403 12.537 9.536 1.00 94.81 90 GLN A N 1
ATOM 709 C CA . GLN A 1 90 ? 4.184 11.627 10.651 1.00 94.81 90 GLN A CA 1
ATOM 710 C C . GLN A 1 90 ? 4.072 10.190 10.132 1.00 94.81 90 GLN A C 1
ATOM 712 O O . GLN A 1 90 ? 3.398 9.922 9.137 1.00 94.81 90 GLN A O 1
ATOM 717 N N . LYS A 1 91 ? 4.728 9.253 10.821 1.00 94.25 91 LYS A N 1
ATOM 718 C CA . LYS A 1 91 ? 4.573 7.818 10.556 1.00 94.25 91 LYS A CA 1
ATOM 719 C C . LYS A 1 91 ? 3.416 7.271 11.384 1.00 94.25 91 LYS A C 1
ATOM 721 O O . LYS A 1 91 ? 3.329 7.558 12.581 1.00 94.25 91 LYS A O 1
ATOM 726 N N . TYR A 1 92 ? 2.581 6.463 10.748 1.00 94.19 92 TYR A N 1
ATOM 727 C CA . TYR A 1 92 ? 1.436 5.789 11.350 1.00 94.19 92 TYR A CA 1
ATOM 728 C C . TYR A 1 92 ? 1.550 4.288 11.086 1.00 94.19 92 TYR A C 1
ATOM 730 O O . TYR A 1 92 ? 2.075 3.896 10.048 1.00 94.19 92 TYR A O 1
ATOM 738 N N . ASN A 1 93 ? 1.050 3.473 12.012 1.00 94.31 93 ASN A N 1
ATOM 739 C CA . ASN A 1 93 ? 0.787 2.056 11.762 1.00 94.31 93 ASN A CA 1
ATOM 740 C C . ASN A 1 93 ? -0.727 1.915 11.656 1.00 94.31 93 ASN A C 1
ATOM 742 O O . ASN A 1 93 ? -1.431 2.367 12.565 1.00 94.31 93 ASN A O 1
ATOM 746 N N . VAL A 1 94 ? -1.222 1.351 10.561 1.00 95.50 94 VAL A N 1
ATOM 747 C CA . VAL A 1 94 ? -2.653 1.334 10.250 1.00 95.50 94 VAL A CA 1
ATOM 748 C C . VAL A 1 94 ? -2.988 -0.033 9.687 1.00 95.50 94 VAL A C 1
ATOM 750 O O . VAL A 1 94 ? -2.412 -0.437 8.688 1.00 95.50 94 VAL A O 1
ATOM 753 N N . LEU A 1 95 ? -3.926 -0.732 10.317 1.00 96.19 95 LEU A N 1
ATOM 754 C CA . LEU A 1 95 ? -4.441 -1.981 9.775 1.00 96.19 95 LEU A CA 1
ATOM 755 C C . LEU A 1 95 ? -5.558 -1.656 8.785 1.00 96.19 95 LEU A C 1
ATOM 757 O O . LEU A 1 95 ? -6.531 -0.998 9.151 1.00 96.19 95 LEU A O 1
ATOM 761 N N . VAL A 1 96 ? -5.408 -2.095 7.542 1.00 97.50 96 VAL A N 1
ATOM 762 C CA . VAL A 1 96 ? -6.320 -1.749 6.451 1.00 97.50 96 VAL A CA 1
ATOM 763 C C . VAL A 1 96 ? -6.633 -2.966 5.595 1.00 97.50 96 VAL A C 1
ATOM 765 O O . VAL A 1 96 ? -5.836 -3.894 5.497 1.00 97.50 96 VAL A O 1
ATOM 768 N N . THR A 1 97 ? -7.789 -2.943 4.945 1.00 98.38 97 THR A N 1
ATOM 769 C CA . THR A 1 97 ? -8.169 -3.896 3.903 1.00 98.38 97 THR A CA 1
ATOM 770 C C . THR A 1 97 ? -7.924 -3.264 2.540 1.00 98.38 97 THR A C 1
ATOM 772 O O . THR A 1 97 ? -8.280 -2.106 2.309 1.00 98.38 97 THR A O 1
ATOM 775 N N . VAL A 1 98 ? -7.314 -4.006 1.624 1.00 98.25 98 VAL A N 1
ATOM 776 C CA . VAL A 1 98 ? -7.114 -3.570 0.242 1.00 98.25 98 VAL A CA 1
ATOM 777 C C . VAL A 1 98 ? -8.452 -3.615 -0.488 1.00 98.25 98 VAL A C 1
ATOM 779 O O . VAL A 1 98 ? -9.092 -4.658 -0.565 1.00 98.25 98 VAL A O 1
ATOM 782 N N . VAL A 1 99 ? -8.871 -2.483 -1.050 1.00 98.12 99 VAL A N 1
ATOM 783 C CA . VAL A 1 99 ? -10.079 -2.388 -1.882 1.00 98.12 99 VAL A CA 1
ATOM 784 C C . VAL A 1 99 ? -9.729 -2.739 -3.321 1.00 98.12 99 VAL A C 1
ATOM 786 O O . VAL A 1 99 ? -10.337 -3.620 -3.919 1.00 98.12 99 VAL A O 1
ATOM 789 N N . HIS A 1 100 ? -8.712 -2.081 -3.880 1.00 94.94 100 HIS A N 1
ATOM 790 C CA . HIS A 1 100 ? -8.207 -2.413 -5.206 1.00 94.94 100 HIS A CA 1
ATOM 791 C C . HIS A 1 100 ? -6.746 -1.964 -5.402 1.00 94.94 100 HIS A C 1
ATOM 793 O O . HIS A 1 100 ? -6.385 -0.829 -5.060 1.00 94.94 100 HIS A O 1
ATOM 799 N N . PRO A 1 101 ? -5.882 -2.819 -5.980 1.00 93.88 101 PRO A N 1
ATOM 800 C CA . PRO A 1 101 ? -4.538 -2.429 -6.387 1.00 93.88 101 PRO A CA 1
ATOM 801 C C . PRO A 1 101 ? -4.545 -1.686 -7.732 1.00 93.88 101 PRO A C 1
ATOM 803 O O . PRO A 1 101 ? -5.535 -1.682 -8.465 1.00 93.88 101 PRO A O 1
ATOM 806 N N . CYS A 1 102 ? -3.425 -1.056 -8.086 1.00 92.62 102 CYS A N 1
ATOM 807 C CA . CYS A 1 102 ? -3.190 -0.527 -9.427 1.00 92.62 102 CYS A CA 1
ATOM 808 C C . CYS A 1 102 ? -1.887 -1.063 -10.023 1.00 92.62 102 CYS A C 1
ATOM 810 O O . CYS A 1 102 ? -0.975 -1.458 -9.303 1.00 92.62 102 CYS A O 1
ATOM 812 N N . HIS A 1 103 ? -1.768 -0.977 -11.348 1.00 93.31 103 HIS A N 1
ATOM 813 C CA . HIS A 1 103 ? -0.549 -1.338 -12.069 1.00 93.31 103 HIS A CA 1
ATOM 814 C C . HIS A 1 103 ? 0.645 -0.455 -11.680 1.00 93.31 103 HIS A C 1
ATOM 816 O O . HIS A 1 103 ? 0.501 0.760 -11.497 1.00 93.31 103 HIS A O 1
ATOM 822 N N . ILE A 1 104 ? 1.829 -1.067 -11.624 1.00 97.25 104 ILE A N 1
ATOM 823 C CA . ILE A 1 104 ? 3.108 -0.376 -11.439 1.00 97.25 104 ILE A CA 1
ATOM 824 C C . ILE A 1 104 ? 3.391 0.509 -12.653 1.00 97.25 104 ILE A C 1
ATOM 826 O O . ILE A 1 104 ? 3.187 0.109 -13.799 1.00 97.25 104 ILE A O 1
ATOM 830 N N . LYS A 1 105 ? 3.905 1.711 -12.397 1.00 96.62 105 LYS A N 1
ATOM 831 C CA . LYS A 1 105 ? 4.390 2.643 -13.416 1.00 96.62 105 LYS A CA 1
ATOM 832 C C . LYS A 1 105 ? 5.790 3.114 -13.051 1.00 96.62 105 LYS A C 1
ATOM 834 O O . LYS A 1 105 ? 6.061 3.397 -11.888 1.00 96.62 105 LYS A O 1
ATOM 839 N N . GLU A 1 106 ? 6.671 3.247 -14.035 1.00 95.50 106 GLU A N 1
ATOM 840 C CA . GLU A 1 106 ? 7.947 3.937 -13.839 1.00 95.50 106 GLU A CA 1
ATOM 841 C C . GLU A 1 106 ? 7.760 5.441 -14.025 1.00 95.50 106 GLU A C 1
ATOM 843 O O . GLU A 1 106 ? 7.296 5.894 -15.073 1.00 95.50 106 GLU A O 1
ATOM 848 N N . ILE A 1 107 ? 8.143 6.224 -13.018 1.00 94.25 107 ILE A N 1
ATOM 849 C CA . ILE A 1 107 ? 8.156 7.684 -13.096 1.00 94.25 107 ILE A CA 1
ATOM 850 C C . ILE A 1 107 ? 9.588 8.197 -13.152 1.00 94.25 107 ILE A C 1
ATOM 852 O O . ILE A 1 107 ? 10.486 7.666 -12.502 1.00 94.25 107 ILE A O 1
ATOM 856 N N . GLN A 1 108 ? 9.807 9.264 -13.910 1.00 92.62 108 GLN A N 1
ATOM 857 C CA . GLN A 1 108 ? 11.091 9.947 -13.938 1.00 92.62 108 GLN A CA 1
ATOM 858 C C . GLN A 1 108 ? 11.129 10.999 -12.828 1.00 92.62 108 GLN A C 1
ATOM 860 O O . GLN A 1 108 ? 10.380 11.976 -12.856 1.00 92.62 108 GLN A O 1
ATOM 865 N N . VAL A 1 109 ? 12.009 10.815 -11.848 1.00 89.00 109 VAL A N 1
ATOM 866 C CA . VAL A 1 109 ? 12.234 11.788 -10.781 1.00 89.00 109 VAL A CA 1
ATOM 867 C C . VAL A 1 109 ? 13.398 12.685 -11.188 1.00 89.00 109 VAL A C 1
ATOM 869 O O . VAL A 1 109 ? 14.500 12.220 -11.485 1.00 89.00 109 VAL A O 1
ATOM 872 N N . LYS A 1 110 ? 13.154 13.997 -11.209 1.00 83.56 110 LYS A N 1
ATOM 873 C CA . LYS A 1 110 ? 14.174 15.008 -11.507 1.00 83.56 110 LYS A CA 1
ATOM 874 C C . LYS A 1 110 ? 15.092 15.194 -10.293 1.00 83.56 110 LYS A C 1
ATOM 876 O O . LYS A 1 110 ? 14.930 16.132 -9.521 1.00 83.56 110 LYS A O 1
ATOM 881 N N . THR A 1 111 ? 16.039 14.282 -10.096 1.00 71.00 111 THR A N 1
ATOM 882 C CA . THR A 1 111 ? 17.037 14.359 -9.017 1.00 71.00 111 THR A CA 1
ATOM 883 C C . THR A 1 111 ? 18.412 14.736 -9.566 1.00 71.00 111 THR A C 1
ATOM 885 O O . THR A 1 111 ? 19.098 13.868 -10.088 1.00 71.00 111 THR A O 1
ATOM 888 N N . ARG A 1 112 ? 18.834 15.999 -9.374 1.00 69.94 112 ARG A N 1
ATOM 889 C CA . ARG A 1 112 ? 20.181 16.562 -9.663 1.00 69.94 112 ARG A CA 1
ATOM 890 C C . ARG A 1 112 ? 20.637 16.453 -11.152 1.00 69.94 112 ARG A C 1
ATOM 892 O O . ARG A 1 112 ? 20.179 15.580 -11.876 1.00 69.94 112 ARG A O 1
ATOM 899 N N . PRO A 1 113 ? 21.538 17.319 -11.672 1.00 68.38 113 PRO A N 1
ATOM 900 C CA . PRO A 1 113 ? 21.731 17.467 -13.126 1.00 68.38 113 PRO A CA 1
ATOM 901 C C . PRO A 1 113 ? 22.316 16.284 -13.917 1.00 68.38 113 PRO A C 1
ATOM 903 O O . PRO A 1 113 ? 22.482 16.427 -15.122 1.00 68.38 113 PRO A O 1
ATOM 906 N N . LYS A 1 114 ? 22.699 15.157 -13.298 1.00 68.44 114 LYS A N 1
ATOM 907 C CA . LYS A 1 114 ? 23.587 14.175 -13.957 1.00 68.44 114 LYS A CA 1
ATOM 908 C C . LYS A 1 114 ? 22.936 12.890 -14.476 1.00 68.44 114 LYS A C 1
ATOM 910 O O . LYS A 1 114 ? 23.568 12.223 -15.283 1.00 68.44 114 LYS A O 1
ATOM 915 N N . SER A 1 115 ? 21.695 12.566 -14.121 1.00 67.62 115 SER A N 1
ATOM 916 C CA . SER A 1 115 ? 20.876 11.613 -14.886 1.00 67.62 115 SER A CA 1
ATOM 917 C C . SER A 1 115 ? 19.435 11.602 -14.372 1.00 67.62 115 SER A C 1
ATOM 919 O O . SER A 1 115 ? 19.196 11.808 -13.179 1.00 67.62 115 SER A O 1
ATOM 921 N N . PRO A 1 116 ? 18.445 11.355 -15.242 1.00 73.19 116 PRO A N 1
ATOM 922 C CA . PRO A 1 116 ? 17.095 11.090 -14.779 1.00 73.19 116 PRO A CA 1
ATOM 923 C C . PRO A 1 116 ? 17.023 9.746 -14.045 1.00 73.19 116 PRO A C 1
ATOM 925 O O . PRO A 1 116 ? 17.316 8.700 -14.623 1.00 73.19 116 PRO A O 1
ATOM 928 N N . CYS A 1 117 ? 16.568 9.762 -12.791 1.00 86.12 117 CYS A N 1
ATOM 929 C CA . CYS A 1 117 ? 16.311 8.545 -12.027 1.00 86.12 117 CYS A CA 1
ATOM 930 C C . CYS A 1 117 ? 14.887 8.053 -12.311 1.00 86.12 117 CYS A C 1
ATOM 932 O O . CYS A 1 117 ? 13.922 8.776 -12.057 1.00 86.12 117 CYS A O 1
ATOM 934 N N . LYS A 1 118 ? 14.741 6.838 -12.849 1.00 92.25 118 LYS A N 1
ATOM 935 C CA . LYS A 1 118 ? 13.433 6.184 -12.987 1.00 92.25 118 LYS A CA 1
ATOM 936 C C . LYS A 1 118 ? 13.105 5.430 -11.704 1.00 92.25 118 LYS A C 1
ATOM 938 O O . LYS A 1 118 ? 13.929 4.671 -11.202 1.00 92.25 118 LYS A O 1
ATOM 943 N N . VAL A 1 119 ? 11.910 5.648 -11.169 1.00 95.00 119 VAL A N 1
ATOM 944 C CA . VAL A 1 119 ? 11.451 5.045 -9.918 1.00 95.00 119 VAL A CA 1
ATOM 945 C C . VAL A 1 119 ? 10.110 4.357 -10.158 1.00 95.00 119 VAL A C 1
ATOM 947 O O . VAL A 1 119 ? 9.185 5.013 -10.638 1.00 95.00 119 VAL A O 1
ATOM 950 N N . PRO A 1 120 ? 9.963 3.066 -9.818 1.00 97.38 120 PRO A N 1
ATOM 951 C CA . PRO A 1 120 ? 8.670 2.411 -9.882 1.00 97.38 120 PRO A CA 1
ATOM 952 C C . PRO A 1 120 ? 7.759 2.944 -8.773 1.00 97.38 120 PRO A C 1
ATOM 954 O O . PRO A 1 120 ? 8.177 3.136 -7.625 1.00 97.38 120 PRO A O 1
ATOM 957 N N . VAL A 1 121 ? 6.506 3.187 -9.135 1.00 97.88 121 VAL A N 1
ATOM 958 C CA . VAL A 1 121 ? 5.437 3.637 -8.251 1.00 97.88 121 VAL A CA 1
ATOM 959 C C . VAL A 1 121 ? 4.180 2.837 -8.556 1.00 97.88 121 VAL A C 1
ATOM 961 O O . VAL A 1 121 ? 3.828 2.621 -9.713 1.00 97.88 121 VAL A O 1
ATOM 964 N N . ALA A 1 122 ? 3.486 2.424 -7.507 1.00 98.00 122 ALA A N 1
ATOM 965 C CA . ALA A 1 122 ? 2.148 1.865 -7.593 1.00 98.00 122 ALA A CA 1
ATOM 966 C C . ALA A 1 122 ? 1.249 2.568 -6.582 1.00 98.00 122 ALA A C 1
ATOM 968 O O . ALA A 1 122 ? 1.710 3.299 -5.704 1.00 98.00 122 ALA A O 1
ATOM 969 N N . THR A 1 123 ? -0.050 2.359 -6.707 1.00 98.06 123 THR A N 1
ATOM 970 C CA . THR A 1 123 ? -1.024 2.861 -5.749 1.00 98.06 123 THR A CA 1
ATOM 971 C C . THR A 1 123 ? -2.003 1.762 -5.410 1.00 98.06 123 THR A C 1
ATOM 973 O O . THR A 1 123 ? -2.387 0.989 -6.282 1.00 98.06 123 THR A O 1
ATOM 976 N N . ILE A 1 124 ? -2.407 1.709 -4.155 1.00 97.69 124 ILE A N 1
ATOM 977 C CA . ILE A 1 124 ? -3.463 0.823 -3.682 1.00 97.69 124 ILE A CA 1
ATOM 978 C C . ILE A 1 124 ? -4.523 1.695 -3.019 1.00 97.69 124 ILE A C 1
ATOM 980 O O . ILE A 1 124 ? -4.193 2.709 -2.396 1.00 97.69 124 ILE A O 1
ATOM 984 N N . VAL A 1 125 ? -5.790 1.346 -3.194 1.00 98.06 125 VAL A N 1
ATOM 985 C CA . VAL A 1 125 ? -6.868 1.927 -2.393 1.00 98.06 125 VAL A CA 1
ATOM 986 C C . VAL A 1 125 ? -7.146 0.980 -1.248 1.00 98.06 125 VAL A C 1
ATOM 988 O O . VAL A 1 125 ? -7.246 -0.231 -1.448 1.00 98.06 125 VAL A O 1
ATOM 991 N N . VAL A 1 126 ? -7.205 1.544 -0.049 1.00 98.19 126 VAL A N 1
ATOM 992 C CA . VAL A 1 126 ? -7.378 0.803 1.193 1.00 98.19 126 VAL A CA 1
ATOM 993 C C . VAL A 1 126 ? -8.477 1.436 2.029 1.00 98.19 126 VAL A C 1
ATOM 995 O O . VAL A 1 126 ? -8.679 2.650 1.966 1.00 98.19 126 VAL A O 1
ATOM 998 N N . ILE A 1 127 ? -9.146 0.612 2.823 1.00 98.31 127 ILE A N 1
ATOM 999 C CA . ILE A 1 127 ? -10.201 0.999 3.756 1.00 98.31 127 ILE A CA 1
ATOM 1000 C C . ILE A 1 127 ? -9.886 0.427 5.139 1.00 98.31 127 ILE A C 1
ATOM 1002 O O . ILE A 1 127 ? -9.319 -0.659 5.247 1.00 98.31 127 ILE A O 1
ATOM 1006 N N . ASP A 1 128 ? -10.219 1.145 6.204 1.00 96.81 128 ASP A N 1
ATOM 1007 C CA . ASP A 1 128 ? -10.103 0.646 7.579 1.00 96.81 128 ASP A CA 1
ATOM 1008 C C . ASP A 1 128 ? -11.485 0.513 8.240 1.00 96.81 128 ASP A C 1
ATOM 1010 O O . ASP A 1 128 ? -12.522 0.785 7.636 1.00 96.81 128 ASP A O 1
ATOM 1014 N N . GLN A 1 129 ? -11.510 0.136 9.519 1.00 95.12 129 GLN A N 1
ATOM 1015 C CA . GLN A 1 129 ? -12.740 0.013 10.309 1.00 95.12 129 GLN A CA 1
ATOM 1016 C C . GLN A 1 129 ? -13.515 1.328 10.499 1.00 95.12 129 GLN A C 1
ATOM 1018 O O 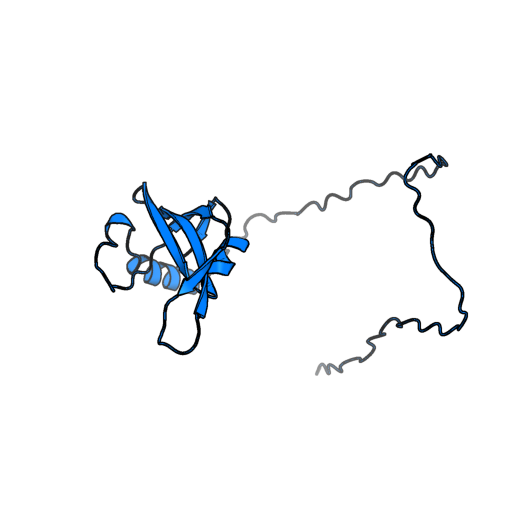. GLN A 1 129 ? -14.598 1.316 11.075 1.00 95.12 129 GLN A O 1
ATOM 1023 N N . SER A 1 130 ? -12.949 2.470 10.101 1.00 95.81 130 SER A N 1
ATOM 1024 C CA . SER A 1 130 ? -13.644 3.758 10.125 1.00 95.81 130 SER A CA 1
ATOM 1025 C C . SER A 1 130 ? -14.359 4.075 8.814 1.00 95.81 130 SER A C 1
ATOM 1027 O O . SER A 1 130 ? -14.776 5.217 8.630 1.00 95.81 130 SER A O 1
ATOM 1029 N N . GLU A 1 131 ? -14.444 3.097 7.905 1.00 95.69 131 GLU A N 1
ATOM 1030 C CA . GLU A 1 131 ? -15.047 3.223 6.572 1.00 95.69 131 GLU A CA 1
ATOM 1031 C C . GLU A 1 131 ? -14.390 4.327 5.727 1.00 95.69 131 GLU A C 1
ATOM 1033 O O . GLU A 1 131 ? -14.940 4.820 4.746 1.00 95.69 131 GLU A O 1
ATOM 1038 N N . THR A 1 132 ? -13.178 4.736 6.111 1.00 96.94 132 THR A N 1
ATOM 1039 C CA . THR A 1 132 ? -12.435 5.783 5.421 1.00 96.94 132 THR A CA 1
ATOM 1040 C C . THR A 1 132 ? -11.555 5.145 4.364 1.00 96.94 132 THR A C 1
ATOM 1042 O O . THR A 1 132 ? -10.592 4.453 4.688 1.00 96.94 132 THR A O 1
ATOM 1045 N N . GLU A 1 133 ? -11.833 5.435 3.099 1.00 96.88 133 GLU A N 1
ATOM 1046 C CA . GLU A 1 133 ? -10.958 5.038 2.003 1.00 96.88 133 GLU A CA 1
ATOM 1047 C C . GLU A 1 133 ? -9.801 6.026 1.816 1.00 96.88 133 GLU A C 1
ATOM 1049 O O . GLU A 1 133 ? -9.959 7.253 1.863 1.00 96.88 133 GLU A O 1
ATOM 1054 N N . ARG A 1 134 ? -8.601 5.497 1.568 1.00 96.81 134 ARG A N 1
ATOM 1055 C CA . ARG A 1 134 ? -7.421 6.292 1.217 1.00 96.81 134 ARG A CA 1
ATOM 1056 C C . ARG A 1 134 ? -6.653 5.635 0.081 1.00 96.81 134 ARG A C 1
ATOM 1058 O O . ARG A 1 134 ? -6.466 4.423 0.036 1.00 96.81 134 ARG A O 1
ATOM 1065 N N . LYS A 1 135 ? -6.122 6.473 -0.807 1.00 96.62 135 LYS A N 1
ATOM 1066 C CA . LYS A 1 135 ? -5.147 6.059 -1.813 1.00 96.62 135 LYS A CA 1
ATOM 1067 C C . LYS A 1 135 ? -3.744 6.118 -1.215 1.00 96.62 135 LYS A C 1
ATOM 1069 O O . LYS A 1 135 ? -3.256 7.198 -0.885 1.00 96.62 135 LYS A O 1
ATOM 1074 N N . VAL A 1 136 ? -3.092 4.969 -1.114 1.00 96.88 136 VAL A N 1
ATOM 1075 C CA . VAL A 1 136 ? -1.710 4.840 -0.643 1.00 96.88 136 VAL A CA 1
ATOM 1076 C C . VAL A 1 136 ? -0.791 4.729 -1.850 1.00 96.88 136 VAL A C 1
ATOM 1078 O O . VAL A 1 136 ? -1.060 3.969 -2.779 1.00 96.88 136 VAL A O 1
ATOM 1081 N N . VAL A 1 137 ? 0.296 5.500 -1.849 1.00 97.38 137 VAL A N 1
ATOM 1082 C CA . VAL A 1 137 ? 1.308 5.472 -2.909 1.00 97.38 137 VAL A CA 1
ATOM 1083 C C . VAL A 1 137 ? 2.511 4.669 -2.431 1.00 97.38 137 VAL A C 1
ATOM 1085 O O . VAL A 1 137 ? 3.154 5.020 -1.444 1.00 97.38 137 VAL A O 1
ATOM 1088 N N . LEU A 1 138 ? 2.832 3.611 -3.164 1.00 97.56 138 LEU A N 1
ATOM 1089 C CA . LEU A 1 138 ? 3.943 2.710 -2.908 1.00 97.56 138 LEU A CA 1
ATOM 1090 C C . LEU A 1 138 ? 5.107 3.078 -3.827 1.00 97.56 138 LEU A C 1
ATOM 1092 O O . LEU A 1 138 ? 4.942 3.150 -5.043 1.00 97.56 138 LEU A O 1
ATOM 1096 N N . TRP A 1 139 ? 6.286 3.307 -3.255 1.00 96.94 139 TRP A N 1
ATOM 1097 C CA . TRP A 1 139 ? 7.470 3.766 -3.986 1.00 96.94 139 TRP A CA 1
ATOM 1098 C C . TRP A 1 139 ? 8.570 2.706 -4.006 1.00 96.94 139 TRP A C 1
ATOM 1100 O O . TRP A 1 139 ? 8.762 1.981 -3.028 1.00 96.94 139 TRP A O 1
ATOM 1110 N N . ARG A 1 140 ? 9.376 2.690 -5.075 1.00 95.94 140 ARG A N 1
ATOM 1111 C CA . ARG A 1 140 ? 10.548 1.806 -5.214 1.00 95.94 140 ARG A CA 1
ATOM 1112 C C . ARG A 1 140 ? 10.144 0.336 -5.028 1.00 95.94 140 ARG A C 1
ATOM 1114 O O . ARG A 1 140 ? 9.182 -0.106 -5.643 1.00 95.94 140 ARG A O 1
ATOM 1121 N N . GLY A 1 141 ? 10.846 -0.410 -4.172 1.00 96.62 141 GLY A N 1
ATOM 1122 C CA . GLY A 1 141 ? 10.545 -1.813 -3.879 1.00 96.62 141 GLY A CA 1
ATOM 1123 C C . GLY A 1 141 ? 9.107 -2.040 -3.402 1.00 96.62 141 GLY A C 1
ATOM 1124 O O . GLY A 1 141 ? 8.494 -3.035 -3.773 1.00 96.62 141 GLY A O 1
ATOM 1125 N N . ALA A 1 142 ? 8.525 -1.083 -2.669 1.00 96.88 142 ALA A N 1
ATOM 1126 C CA . ALA A 1 142 ? 7.148 -1.199 -2.199 1.00 96.88 142 ALA A CA 1
ATOM 1127 C C . ALA A 1 142 ? 6.137 -1.204 -3.355 1.00 96.88 142 ALA A C 1
ATOM 1129 O O . ALA A 1 142 ? 5.077 -1.800 -3.224 1.00 96.88 142 ALA A O 1
ATOM 1130 N N . ALA A 1 143 ? 6.450 -0.596 -4.507 1.00 98.00 143 ALA A N 1
ATOM 1131 C CA . ALA A 1 143 ? 5.549 -0.609 -5.659 1.00 98.00 143 ALA A CA 1
ATOM 1132 C C . ALA A 1 143 ? 5.216 -2.040 -6.116 1.00 98.00 143 ALA A C 1
ATOM 1134 O O . ALA A 1 143 ? 4.083 -2.309 -6.507 1.00 98.00 143 ALA A O 1
ATOM 1135 N N . PHE A 1 144 ? 6.168 -2.970 -5.999 1.00 97.19 144 PHE A N 1
ATOM 1136 C CA . PHE A 1 144 ? 5.989 -4.369 -6.393 1.00 97.19 144 PHE A CA 1
ATOM 1137 C C . PHE A 1 144 ? 5.044 -5.156 -5.486 1.00 97.19 144 PHE A C 1
ATOM 1139 O O . PHE A 1 144 ? 4.521 -6.178 -5.917 1.00 97.19 144 PHE A O 1
ATOM 1146 N N . TRP A 1 145 ? 4.734 -4.647 -4.290 1.00 95.62 145 TRP A N 1
ATOM 1147 C CA . TRP A 1 145 ? 3.712 -5.247 -3.432 1.00 95.62 145 TRP A CA 1
ATOM 1148 C C . TRP A 1 145 ? 2.330 -5.199 -4.088 1.00 95.62 145 TRP A C 1
ATOM 1150 O O . TRP A 1 145 ? 1.508 -6.067 -3.826 1.00 95.62 145 TRP A O 1
ATOM 1160 N N . SER A 1 146 ? 2.085 -4.255 -5.008 1.00 96.31 146 SER A N 1
ATOM 1161 C CA . SER A 1 146 ? 0.847 -4.225 -5.804 1.00 96.31 146 SER A CA 1
ATOM 1162 C C . SER A 1 146 ? 0.619 -5.478 -6.662 1.00 96.31 146 SER A C 1
ATOM 1164 O O . SER A 1 146 ? -0.506 -5.706 -7.089 1.00 96.31 146 SER A O 1
ATOM 1166 N N . LEU A 1 147 ? 1.659 -6.287 -6.908 1.00 95.81 147 LEU A N 1
ATOM 1167 C CA . LEU A 1 147 ? 1.562 -7.555 -7.643 1.00 95.81 147 LEU A CA 1
ATOM 1168 C C . LEU A 1 147 ? 1.166 -8.733 -6.749 1.00 95.81 147 LEU A C 1
ATOM 1170 O O . LEU A 1 147 ? 0.823 -9.795 -7.260 1.00 95.81 147 LEU A O 1
ATOM 1174 N N . THR A 1 148 ? 1.272 -8.564 -5.432 1.00 95.69 148 THR A N 1
ATOM 1175 C CA . THR A 1 148 ? 1.064 -9.631 -4.448 1.00 95.69 148 THR A CA 1
ATOM 1176 C C . THR A 1 148 ? -0.104 -9.365 -3.509 1.00 95.69 148 THR A C 1
ATOM 1178 O O . THR A 1 148 ? -0.487 -10.280 -2.793 1.00 95.69 148 THR A O 1
ATOM 1181 N N . VAL A 1 149 ? -0.644 -8.142 -3.487 1.00 95.50 149 VAL A N 1
ATOM 1182 C CA . VAL A 1 149 ? -1.842 -7.798 -2.710 1.00 95.50 149 VAL A CA 1
ATOM 1183 C C . VAL A 1 149 ? -3.079 -7.780 -3.604 1.00 95.50 149 VAL A C 1
ATOM 1185 O O . VAL A 1 149 ? -3.071 -7.196 -4.691 1.00 95.50 149 VAL A O 1
ATOM 1188 N N . PHE A 1 150 ? -4.154 -8.385 -3.123 1.00 96.44 150 PHE A N 1
ATOM 1189 C CA . PHE A 1 150 ? -5.430 -8.530 -3.811 1.00 96.44 150 PHE A CA 1
ATOM 1190 C C . PHE A 1 150 ? -6.557 -7.835 -3.032 1.00 96.44 150 PHE A C 1
ATOM 1192 O O . PHE A 1 150 ? -6.437 -7.608 -1.827 1.00 96.44 150 PHE A O 1
ATOM 1199 N N . PRO A 1 151 ? -7.668 -7.472 -3.700 1.00 97.75 151 PRO A N 1
ATOM 1200 C CA . PRO A 1 151 ? -8.872 -7.015 -3.015 1.00 97.75 151 PRO A CA 1
ATOM 1201 C C . PRO A 1 151 ? -9.292 -7.974 -1.892 1.00 97.75 151 PRO A C 1
ATOM 1203 O O . PRO A 1 151 ? -9.427 -9.174 -2.120 1.00 97.75 151 PRO A O 1
ATOM 1206 N N . GLY A 1 152 ? -9.520 -7.435 -0.696 1.00 97.56 152 GLY A N 1
ATOM 1207 C CA . GLY A 1 152 ? -9.866 -8.190 0.509 1.00 97.56 152 GLY A CA 1
ATOM 1208 C C . GLY A 1 152 ? -8.681 -8.538 1.414 1.00 97.56 152 GLY A C 1
ATOM 1209 O O . GLY A 1 152 ? -8.910 -8.898 2.569 1.00 97.56 152 GLY A O 1
ATOM 1210 N N . ASP A 1 153 ? -7.435 -8.390 0.953 1.00 97.50 153 ASP A N 1
ATOM 1211 C CA . ASP A 1 153 ? -6.264 -8.634 1.799 1.00 97.50 153 ASP A CA 1
ATOM 1212 C C . ASP A 1 153 ? -6.180 -7.612 2.935 1.00 97.50 153 ASP A C 1
ATOM 1214 O O . ASP A 1 153 ? -6.353 -6.410 2.722 1.00 97.50 153 ASP A O 1
ATOM 1218 N N . VAL A 1 154 ? -5.856 -8.086 4.140 1.00 96.38 154 VAL A N 1
ATOM 1219 C CA . VAL A 1 154 ? -5.630 -7.238 5.316 1.00 96.38 154 VAL A CA 1
ATOM 1220 C C . VAL A 1 154 ? -4.130 -7.031 5.507 1.00 96.38 154 VAL A C 1
ATOM 1222 O O . VAL A 1 154 ? -3.379 -7.992 5.675 1.00 96.38 154 VAL A O 1
ATOM 1225 N N . VAL A 1 155 ? -3.694 -5.772 5.499 1.00 95.12 155 VAL A N 1
ATOM 1226 C CA . VAL A 1 155 ? -2.282 -5.368 5.577 1.00 95.12 155 VAL A CA 1
ATOM 1227 C C . VAL A 1 155 ? -2.068 -4.317 6.666 1.00 95.12 155 VAL A C 1
ATOM 1229 O O . VAL A 1 155 ? -3.006 -3.621 7.061 1.00 95.12 155 VAL A O 1
ATOM 1232 N N . LEU A 1 156 ? -0.832 -4.224 7.163 1.00 92.69 156 LEU A N 1
ATOM 1233 C CA . LEU A 1 156 ? -0.398 -3.296 8.213 1.00 92.69 156 LEU A CA 1
ATOM 1234 C C . LEU A 1 156 ? 0.701 -2.351 7.711 1.00 92.69 156 LEU A C 1
ATOM 1236 O O . LEU A 1 156 ? 1.567 -2.833 6.946 1.00 92.69 156 LEU A O 1
#

Secondary structure (DSSP, 8-state):
-----------------------------------------------------------TT----HHHHHHHHHHHTTPPPGGG--STT------EEEEEE---EEEEE--STT-PEEEEEEEEEEE-TT--EEEEEEEGGGGGGGGT--TT-EE-

Radius of gyration: 29.22 Å; chains: 1; bounding box: 41×66×68 Å